Protein AF-A0A2P6TXN6-F1 (afdb_monomer_lite)

Secondary structure (DSSP, 8-state):
-PPPPP----PPTTEEEETTEEEEEEEEE-TTT--EEEEEEEEESSHHHHHHHHHHHHHHHHHHHT---SS-GGG-SS-GGGGGGGHHHHHH-SSHHHHHHHHHHHHHTTHHHHHHHHHHHTT--TTS--S-THHHHHHHHHHHHHHHHHHHHTSSS---------------------

pLDDT: mean 73.09, std 20.15, range [32.44, 95.25]

Foldseek 3Di:
DDDPDDPPLPDQPQWDDDDQKIKGKDWDADPVVRDIDMFMQIRARFQLLSLLLNQLLVVLVCVQVVCPPPPCPVNRLFDPVLCPVVVVVSVPDNDSVSSSVVSNVCRVVCVSVVSSVVCVVVVTNVSRDRDDPVVVVVVVVVVVVVVVVVVVVVVPPPDDDYDDDDDDDDDDDDDDDD

Sequence (178 aa):
MAAPAQPEAQPLQGVSRSGSTWYAHLTITNSLSGSQSKYTVSGLPTRRVAAHARDLLLLAKERLFGLHATKRHDQLHFERSTYEALQPDLRQCSDMQSAASLITRLAERGELSDLARASAAAGLAPQVPSRPPSALLGELEQGQQQQRQLGQRRGLLAATPLCSSQGNSAAGSQLTSG

Organism: Chlorella sorokiniana (NCBI:txid3076)

Structure (mmCIF, N/CA/C/O backbone):
data_AF-A0A2P6TXN6-F1
#
_entry.id   AF-A0A2P6TXN6-F1
#
loop_
_atom_site.group_PDB
_atom_site.id
_atom_site.type_symbol
_atom_site.label_atom_id
_atom_site.label_alt_id
_atom_site.label_comp_id
_atom_site.label_asym_id
_atom_site.label_entity_id
_atom_site.label_seq_id
_atom_site.pdbx_PDB_ins_code
_atom_site.Cartn_x
_atom_site.Cartn_y
_atom_site.Cartn_z
_atom_site.occupancy
_atom_site.B_iso_or_equiv
_atom_site.auth_seq_id
_atom_site.auth_comp_id
_atom_site.auth_asym_id
_atom_site.auth_atom_id
_atom_site.pdbx_PDB_model_num
ATOM 1 N N . MET A 1 1 ? 13.877 9.009 39.648 1.00 41.28 1 MET A N 1
ATOM 2 C CA . MET A 1 1 ? 13.407 7.723 39.087 1.00 41.28 1 MET A CA 1
ATOM 3 C C . MET A 1 1 ? 13.034 7.983 37.638 1.00 41.28 1 MET A C 1
ATOM 5 O O . MET A 1 1 ? 12.077 8.706 37.400 1.00 41.28 1 MET A O 1
ATOM 9 N N . ALA A 1 2 ? 13.866 7.540 36.694 1.00 41.47 2 ALA A N 1
ATOM 10 C CA . ALA A 1 2 ? 13.628 7.738 35.266 1.00 41.47 2 ALA A CA 1
ATOM 11 C C . ALA A 1 2 ? 12.513 6.792 34.800 1.00 41.47 2 ALA A C 1
ATOM 13 O O . ALA A 1 2 ? 12.519 5.616 35.164 1.00 41.47 2 ALA A O 1
ATOM 14 N N . ALA A 1 3 ? 11.543 7.313 34.046 1.00 39.88 3 ALA A N 1
ATOM 15 C CA . ALA A 1 3 ? 10.489 6.506 33.445 1.00 39.88 3 ALA A CA 1
ATOM 16 C C . ALA A 1 3 ? 11.110 5.428 32.534 1.00 39.88 3 ALA A C 1
ATOM 18 O O . ALA A 1 3 ? 12.075 5.733 31.826 1.00 39.88 3 ALA A O 1
ATOM 19 N N . PRO A 1 4 ? 10.593 4.186 32.529 1.00 41.12 4 PRO A N 1
ATOM 20 C CA . PRO A 1 4 ? 11.050 3.181 31.583 1.00 41.12 4 PRO A CA 1
ATOM 21 C C . PRO A 1 4 ? 10.768 3.689 30.167 1.00 41.12 4 PRO A C 1
ATOM 23 O O . PRO A 1 4 ? 9.629 4.028 29.837 1.00 41.12 4 PRO A O 1
ATOM 26 N N . ALA A 1 5 ? 11.821 3.777 29.354 1.00 39.16 5 ALA A N 1
ATOM 27 C CA . ALA A 1 5 ? 11.720 4.080 27.936 1.00 39.16 5 ALA A CA 1
ATOM 28 C C . ALA A 1 5 ? 10.695 3.123 27.316 1.00 39.16 5 ALA A C 1
ATOM 30 O O . ALA A 1 5 ? 10.852 1.902 27.391 1.00 39.16 5 ALA A O 1
ATOM 31 N N . GLN A 1 6 ? 9.609 3.674 26.769 1.00 44.03 6 GLN A N 1
ATOM 32 C CA . GLN A 1 6 ? 8.654 2.876 26.010 1.00 44.03 6 GLN A CA 1
ATOM 33 C C . GLN A 1 6 ? 9.423 2.143 24.904 1.00 44.03 6 GLN A C 1
ATOM 35 O O . GLN A 1 6 ? 10.303 2.758 24.299 1.00 44.03 6 GLN A O 1
ATOM 40 N N . PRO A 1 7 ? 9.133 0.857 24.635 1.00 44.97 7 PRO A N 1
ATOM 41 C CA . PRO A 1 7 ? 9.794 0.144 23.556 1.00 44.97 7 PRO A CA 1
ATOM 42 C C . PRO A 1 7 ? 9.497 0.894 22.260 1.00 44.97 7 PRO A C 1
ATOM 44 O O . PRO A 1 7 ? 8.358 0.902 21.787 1.00 44.97 7 PRO A O 1
ATOM 47 N N . GLU A 1 8 ? 10.505 1.576 21.713 1.00 47.84 8 GLU A N 1
ATOM 48 C CA . GLU A 1 8 ? 10.409 2.174 20.391 1.00 47.84 8 GLU A CA 1
ATOM 49 C C . GLU A 1 8 ? 10.030 1.052 19.433 1.00 47.84 8 GLU A C 1
ATOM 51 O O . GLU A 1 8 ? 10.772 0.089 19.233 1.00 47.84 8 GLU A O 1
ATOM 56 N N . ALA A 1 9 ? 8.806 1.116 18.916 1.00 57.56 9 ALA A N 1
ATOM 57 C CA . ALA A 1 9 ? 8.268 0.067 18.079 1.00 57.56 9 ALA A CA 1
ATOM 58 C C . ALA A 1 9 ? 9.164 -0.052 16.837 1.00 57.56 9 ALA A C 1
ATOM 60 O O . ALA A 1 9 ? 9.136 0.848 15.992 1.00 57.56 9 ALA A O 1
ATOM 61 N N . GLN A 1 10 ? 9.940 -1.143 16.755 1.00 62.78 10 GLN A N 1
ATOM 62 C CA . GLN A 1 10 ? 11.013 -1.364 15.773 1.00 62.78 10 GLN A CA 1
ATOM 63 C C . GLN A 1 10 ? 10.667 -0.802 14.392 1.00 62.78 10 GLN A C 1
ATOM 65 O O . GLN A 1 10 ? 9.547 -1.045 13.927 1.00 62.78 10 GLN A O 1
ATOM 70 N N . PRO A 1 11 ? 11.578 -0.067 13.731 1.00 70.31 11 PRO A N 1
ATOM 71 C CA . PRO A 1 11 ? 11.285 0.602 12.469 1.00 70.31 11 PRO A CA 1
ATOM 72 C C . PRO A 1 11 ? 10.768 -0.404 11.434 1.00 70.31 11 PRO A C 1
ATOM 74 O O . PRO A 1 11 ? 11.449 -1.368 11.092 1.00 70.31 11 PRO A O 1
ATOM 77 N N . LEU A 1 12 ? 9.543 -0.187 10.942 1.00 82.00 12 LEU A N 1
ATOM 78 C CA . LEU A 1 12 ? 8.977 -1.011 9.875 1.00 82.00 12 LEU A CA 1
ATOM 79 C C . LEU A 1 12 ? 9.537 -0.532 8.540 1.00 82.00 12 LEU A C 1
ATOM 81 O O . LEU A 1 12 ? 9.389 0.633 8.168 1.00 82.00 12 LEU A O 1
ATOM 85 N N . GLN A 1 13 ? 10.177 -1.440 7.810 1.00 85.12 13 GLN A N 1
ATOM 86 C CA . GLN A 1 13 ? 10.793 -1.111 6.534 1.00 85.12 13 GLN A CA 1
ATOM 87 C C . GLN A 1 13 ? 9.758 -0.549 5.550 1.00 85.12 13 GLN A C 1
ATOM 89 O O . GLN A 1 13 ? 8.722 -1.161 5.282 1.00 85.12 13 GLN A O 1
ATOM 94 N N . GLY A 1 14 ? 10.059 0.616 4.973 1.00 86.50 14 GLY A N 1
ATOM 95 C CA . GLY A 1 14 ? 9.161 1.268 4.024 1.00 86.50 14 GLY A CA 1
ATOM 96 C C . GLY A 1 14 ? 7.959 1.971 4.656 1.00 86.50 14 GLY A C 1
ATOM 97 O O . GLY A 1 14 ? 7.070 2.391 3.924 1.00 86.50 14 GLY A O 1
ATOM 98 N N . VAL A 1 15 ? 7.909 2.112 5.983 1.00 90.38 15 VAL A N 1
ATOM 99 C CA . VAL A 1 15 ? 6.854 2.843 6.695 1.00 90.38 15 VAL A CA 1
ATOM 100 C C . VAL A 1 15 ? 7.489 3.937 7.548 1.00 90.38 15 VAL A C 1
ATOM 102 O O . VAL A 1 15 ? 8.423 3.687 8.304 1.00 90.38 15 VAL A O 1
ATOM 105 N N . SER A 1 16 ? 6.988 5.163 7.441 1.00 90.75 16 SER A N 1
ATOM 106 C CA . SER A 1 16 ? 7.459 6.301 8.237 1.00 90.75 16 SER A CA 1
ATOM 107 C C . SER A 1 16 ? 6.295 7.125 8.780 1.00 90.75 16 SER A C 1
ATOM 109 O O . SER A 1 16 ? 5.156 6.996 8.328 1.00 90.75 16 SER A O 1
ATOM 111 N N . ARG A 1 17 ? 6.573 7.968 9.779 1.00 89.88 17 ARG A N 1
ATOM 112 C CA . ARG A 1 17 ? 5.604 8.897 10.371 1.00 89.88 17 ARG A CA 1
ATOM 113 C C . ARG A 1 17 ? 6.113 10.325 10.219 1.00 89.88 17 ARG A C 1
ATOM 115 O O . ARG A 1 17 ? 7.280 10.582 10.493 1.00 89.88 17 ARG A O 1
ATOM 122 N N . SER A 1 18 ? 5.231 11.240 9.835 1.00 86.75 18 SER A N 1
ATOM 123 C CA . SER A 1 18 ? 5.467 12.685 9.908 1.00 86.75 18 SER A CA 1
ATOM 124 C C . SER A 1 18 ? 4.264 13.341 10.578 1.00 86.75 18 SER A C 1
ATOM 126 O O . SER A 1 18 ? 3.126 13.190 10.124 1.00 86.75 18 SER A O 1
ATOM 128 N N . GLY A 1 19 ? 4.499 14.003 11.714 1.00 85.75 19 GLY A N 1
ATOM 129 C CA . GLY A 1 19 ? 3.432 14.509 12.576 1.00 85.75 19 GLY A CA 1
ATOM 130 C C . GLY A 1 19 ? 2.481 13.395 13.032 1.00 85.75 19 GLY A C 1
ATOM 131 O O . GLY A 1 19 ? 2.915 12.383 13.590 1.00 85.75 19 GLY A O 1
ATOM 132 N N . SER A 1 20 ? 1.185 13.584 12.773 1.00 83.31 20 SER A N 1
ATOM 133 C CA . SER A 1 20 ? 0.104 12.627 13.054 1.00 83.31 20 SER A CA 1
ATOM 134 C C . SER A 1 20 ? -0.148 11.617 11.928 1.00 83.31 20 SER A C 1
ATOM 136 O O . SER A 1 20 ? -0.963 10.713 12.094 1.00 83.31 20 SER A O 1
ATOM 138 N N . THR A 1 21 ? 0.542 11.749 10.794 1.00 87.50 21 THR A N 1
ATOM 139 C CA . THR A 1 21 ? 0.271 10.968 9.577 1.00 87.50 21 THR A CA 1
ATOM 140 C C . THR A 1 21 ? 1.342 9.919 9.317 1.00 87.50 21 THR A C 1
ATOM 142 O O . THR A 1 21 ? 2.531 10.142 9.570 1.00 87.50 21 THR A O 1
ATOM 145 N N . TRP A 1 22 ? 0.921 8.769 8.795 1.00 91.38 22 TRP A N 1
ATOM 146 C CA . TRP A 1 22 ? 1.808 7.701 8.353 1.00 91.38 22 TRP A CA 1
ATOM 147 C C . TRP A 1 22 ? 1.964 7.700 6.833 1.00 91.38 22 TRP A C 1
ATOM 149 O O . TRP A 1 22 ? 1.084 8.135 6.087 1.00 91.38 22 TRP A O 1
ATOM 159 N N . TYR A 1 23 ? 3.109 7.191 6.390 1.00 91.69 23 TYR A N 1
ATOM 160 C CA . TYR A 1 23 ? 3.521 7.141 4.995 1.00 91.69 23 TYR A CA 1
ATOM 161 C C . TYR A 1 23 ? 4.049 5.749 4.682 1.00 91.69 23 TYR A C 1
ATOM 163 O O . TYR A 1 23 ? 4.827 5.188 5.457 1.00 91.69 23 TYR A O 1
ATOM 171 N N . ALA A 1 24 ? 3.675 5.224 3.522 1.00 92.44 24 ALA A N 1
ATOM 172 C CA . ALA A 1 24 ? 4.292 4.047 2.934 1.00 92.44 24 ALA A CA 1
ATOM 173 C C . ALA A 1 24 ? 5.195 4.489 1.782 1.00 92.44 24 ALA A C 1
ATOM 175 O O . ALA A 1 24 ? 4.768 5.262 0.927 1.00 92.44 24 ALA A O 1
ATOM 176 N N . HIS A 1 25 ? 6.437 4.017 1.750 1.00 92.12 25 HIS A N 1
ATOM 177 C CA . HIS A 1 25 ? 7.392 4.335 0.699 1.00 92.12 25 HIS A CA 1
ATOM 178 C C . HIS A 1 25 ? 8.043 3.077 0.128 1.00 92.12 25 HIS A C 1
ATOM 180 O O . HIS A 1 25 ? 8.445 2.166 0.853 1.00 92.12 25 HIS A O 1
ATOM 186 N N . LEU A 1 26 ? 8.192 3.056 -1.193 1.00 90.00 26 LEU A N 1
ATOM 187 C CA . LEU A 1 26 ? 8.951 2.052 -1.922 1.00 90.00 26 LEU A CA 1
ATOM 188 C C . LEU A 1 26 ? 9.930 2.750 -2.860 1.00 90.00 26 LEU A C 1
ATOM 190 O O . LEU A 1 26 ? 9.520 3.498 -3.744 1.00 90.00 26 LEU A O 1
ATOM 194 N N . THR A 1 27 ? 11.214 2.450 -2.698 1.00 88.38 27 THR A N 1
ATOM 195 C CA . THR A 1 27 ? 12.245 2.840 -3.659 1.00 88.38 27 THR A CA 1
ATOM 196 C C . THR A 1 27 ? 12.569 1.650 -4.552 1.00 88.38 27 THR A C 1
ATOM 198 O O . THR A 1 27 ? 12.832 0.542 -4.075 1.00 88.38 27 THR A O 1
ATOM 201 N N . ILE A 1 28 ? 12.527 1.873 -5.860 1.00 86.06 28 ILE A N 1
ATOM 202 C CA . ILE A 1 28 ? 12.930 0.914 -6.882 1.00 86.06 28 ILE A CA 1
ATOM 203 C C . ILE A 1 28 ? 14.189 1.464 -7.532 1.00 86.06 28 ILE A C 1
ATOM 205 O O . ILE A 1 28 ? 14.167 2.542 -8.118 1.00 86.06 28 ILE A O 1
ATOM 209 N N . THR A 1 29 ? 15.277 0.716 -7.418 1.00 84.38 29 THR A N 1
ATOM 210 C CA . THR A 1 29 ? 16.538 1.035 -8.081 1.00 84.38 29 THR A CA 1
ATOM 211 C C . THR A 1 29 ? 16.654 0.178 -9.329 1.00 84.38 29 THR A C 1
ATOM 213 O O . THR A 1 29 ? 16.579 -1.049 -9.244 1.00 84.38 29 THR A O 1
ATOM 216 N N . ASN A 1 30 ? 16.832 0.816 -10.480 1.00 79.94 30 ASN A N 1
ATOM 217 C CA . ASN A 1 30 ? 17.190 0.142 -11.715 1.00 79.94 30 ASN A CA 1
ATOM 218 C C . ASN A 1 30 ? 18.700 -0.129 -11.690 1.00 79.94 30 ASN A C 1
ATOM 220 O O . ASN A 1 30 ? 19.500 0.803 -11.702 1.00 79.94 30 ASN A O 1
ATOM 224 N N . SER A 1 31 ? 19.092 -1.400 -11.634 1.00 77.44 31 SER A N 1
ATOM 225 C CA . SER A 1 31 ? 20.501 -1.802 -11.561 1.00 77.44 31 SER A CA 1
ATOM 226 C C . SER A 1 31 ? 21.292 -1.493 -12.833 1.00 77.44 31 SER A C 1
ATOM 228 O O . SER A 1 31 ? 22.504 -1.335 -12.753 1.00 77.44 31 SER A O 1
ATOM 230 N N . LEU A 1 32 ? 20.627 -1.391 -13.989 1.00 77.50 32 LEU A N 1
ATOM 231 C CA . LEU A 1 32 ? 21.274 -1.146 -15.280 1.00 77.50 32 LEU A CA 1
ATOM 232 C C . LEU A 1 32 ? 21.593 0.337 -15.489 1.00 77.50 32 LEU A C 1
ATOM 234 O O . LEU A 1 32 ? 22.637 0.666 -16.040 1.00 77.50 32 LEU A O 1
ATOM 238 N N . SER A 1 33 ? 20.706 1.234 -15.049 1.00 83.44 33 SER A N 1
ATOM 239 C CA . SER A 1 33 ? 20.891 2.686 -15.198 1.00 83.44 33 SER A CA 1
ATOM 240 C C . SER A 1 33 ? 21.342 3.393 -13.919 1.00 83.44 33 SER A C 1
ATOM 242 O O . SER A 1 33 ? 21.638 4.583 -13.954 1.00 83.44 33 SER A O 1
ATOM 244 N N . GLY A 1 34 ? 21.327 2.706 -12.772 1.00 79.94 34 GLY A N 1
ATOM 245 C CA . GLY A 1 34 ? 21.527 3.310 -11.450 1.00 79.94 34 GLY A CA 1
ATOM 246 C C . GLY A 1 34 ? 20.389 4.242 -11.009 1.00 79.94 34 GLY A C 1
ATOM 247 O O . GLY A 1 34 ? 20.427 4.777 -9.901 1.00 79.94 34 GLY A O 1
ATOM 248 N N . SER A 1 35 ? 19.368 4.437 -11.850 1.00 85.25 35 SER A N 1
ATOM 249 C CA . SER A 1 35 ? 18.258 5.346 -11.574 1.00 85.25 35 SER A CA 1
ATOM 250 C C . SER A 1 35 ? 17.385 4.818 -10.439 1.00 85.25 35 SER A C 1
ATOM 252 O O . SER A 1 35 ? 17.087 3.622 -10.368 1.00 85.25 35 SER A O 1
ATOM 254 N N . GLN A 1 36 ? 16.963 5.716 -9.551 1.00 86.62 36 GLN A N 1
ATOM 255 C CA . GLN A 1 36 ? 16.068 5.402 -8.444 1.00 86.62 36 GLN A CA 1
ATOM 256 C C . GLN A 1 36 ? 14.724 6.091 -8.646 1.00 86.62 36 GLN A C 1
ATOM 258 O O . GLN A 1 36 ? 14.652 7.301 -8.850 1.00 86.62 36 GLN A O 1
ATOM 263 N N . SER A 1 37 ? 13.649 5.322 -8.527 1.00 88.19 37 SER A N 1
ATOM 264 C CA . SER A 1 37 ? 12.280 5.830 -8.518 1.00 88.19 37 SER A CA 1
ATOM 265 C C . SER A 1 37 ? 11.661 5.576 -7.150 1.00 88.19 37 SER A C 1
ATOM 267 O O . SER A 1 37 ? 11.706 4.456 -6.637 1.00 88.19 37 SER A O 1
ATOM 269 N N . LYS A 1 38 ? 11.093 6.618 -6.541 1.00 89.94 38 LYS A N 1
ATOM 270 C CA . LYS A 1 38 ? 10.456 6.549 -5.224 1.00 89.94 38 LYS A CA 1
ATOM 271 C C . LYS A 1 38 ? 8.948 6.718 -5.365 1.00 89.94 38 LYS A C 1
ATOM 273 O O . LYS A 1 38 ? 8.485 7.734 -5.869 1.00 89.94 38 LYS A O 1
ATOM 278 N N . TYR A 1 39 ? 8.200 5.762 -4.832 1.00 90.88 39 TYR A N 1
ATOM 279 C CA . TYR A 1 39 ? 6.742 5.777 -4.770 1.00 90.88 39 TYR A CA 1
ATOM 280 C C . TYR A 1 39 ? 6.313 5.952 -3.320 1.00 90.88 39 TYR A C 1
ATOM 282 O O . TYR A 1 39 ? 6.811 5.244 -2.444 1.00 90.88 39 TYR A O 1
ATOM 290 N N . THR A 1 40 ? 5.430 6.916 -3.058 1.00 91.81 40 THR A N 1
ATOM 291 C CA . THR A 1 40 ? 4.970 7.245 -1.702 1.00 91.81 40 THR A CA 1
ATOM 292 C C . THR A 1 40 ? 3.449 7.304 -1.664 1.00 91.81 40 THR A C 1
ATOM 294 O O . THR A 1 40 ? 2.846 7.973 -2.497 1.00 91.81 40 THR A O 1
ATOM 297 N N . VAL A 1 41 ? 2.853 6.642 -0.675 1.00 91.25 41 VAL A N 1
ATOM 298 C CA . VAL A 1 41 ? 1.443 6.791 -0.300 1.00 91.25 41 VAL A CA 1
ATOM 299 C C . VAL A 1 41 ? 1.410 7.519 1.042 1.00 91.25 41 VAL A C 1
ATOM 301 O O . VAL A 1 41 ? 2.061 7.091 1.998 1.00 91.25 41 VAL A O 1
ATOM 304 N N . SER A 1 42 ? 0.711 8.647 1.096 1.00 91.44 42 SER A N 1
ATOM 305 C CA . SER A 1 42 ? 0.651 9.558 2.245 1.00 91.44 42 SER A CA 1
ATOM 306 C C . SER A 1 42 ? -0.743 9.588 2.876 1.00 91.44 42 SER A C 1
ATOM 308 O O . SER A 1 42 ? -1.683 8.986 2.365 1.00 91.44 42 SER A O 1
ATOM 310 N N . GLY A 1 43 ? -0.872 10.281 4.013 1.00 87.88 43 GLY A N 1
ATOM 311 C CA . GLY A 1 43 ? -2.167 10.504 4.666 1.00 87.88 43 GLY A CA 1
ATOM 312 C C . GLY A 1 43 ? -2.741 9.270 5.364 1.00 87.88 43 GLY A C 1
ATOM 313 O O . GLY A 1 43 ? -3.938 9.212 5.626 1.00 87.88 43 GLY A O 1
ATOM 314 N N . LEU A 1 44 ? -1.908 8.275 5.678 1.00 90.62 44 LEU A N 1
ATOM 315 C CA . LEU A 1 44 ? -2.380 7.016 6.244 1.00 90.62 44 LEU A CA 1
ATOM 316 C C . LEU A 1 44 ? -2.620 7.182 7.757 1.00 90.62 44 LEU A C 1
ATOM 318 O O . LEU A 1 44 ? -1.740 7.685 8.466 1.00 90.62 44 LEU A O 1
ATOM 322 N N . PRO A 1 45 ? -3.789 6.772 8.282 1.00 88.31 45 PRO A N 1
ATOM 323 C CA . PRO A 1 45 ? -4.202 7.112 9.645 1.00 88.31 45 PRO A CA 1
ATOM 324 C C . PRO A 1 45 ? -3.468 6.303 10.718 1.00 88.31 45 PRO A C 1
ATOM 326 O O . PRO A 1 45 ? -3.305 6.763 11.847 1.00 88.31 45 PRO A O 1
ATOM 329 N N . THR A 1 46 ? -3.004 5.094 10.393 1.00 89.62 46 THR A N 1
ATOM 330 C CA . THR A 1 46 ? -2.299 4.229 11.345 1.00 89.62 46 THR A CA 1
ATOM 331 C C . THR A 1 46 ? -1.094 3.553 10.709 1.00 89.62 46 THR A C 1
ATOM 333 O O . THR A 1 46 ? -1.008 3.377 9.491 1.00 89.62 46 THR A O 1
ATOM 336 N N . ARG A 1 47 ? -0.178 3.101 11.568 1.00 89.75 47 ARG A N 1
ATOM 337 C CA . ARG A 1 47 ? 0.993 2.314 11.177 1.00 89.75 47 ARG A CA 1
ATOM 338 C C . ARG A 1 47 ? 0.610 1.037 10.427 1.00 89.75 47 ARG A C 1
ATOM 340 O O . ARG A 1 47 ? 1.261 0.697 9.446 1.00 89.75 47 ARG A O 1
ATOM 347 N N . ARG A 1 48 ? -0.452 0.355 10.871 1.00 91.12 48 ARG A N 1
ATOM 348 C CA . ARG A 1 48 ? -0.952 -0.878 10.245 1.00 91.12 48 ARG A CA 1
ATOM 349 C C . ARG A 1 48 ? -1.502 -0.626 8.842 1.00 91.12 48 ARG A C 1
ATOM 351 O O . ARG A 1 48 ? -1.186 -1.380 7.930 1.00 91.12 48 ARG A O 1
ATOM 358 N N . VAL A 1 49 ? -2.222 0.478 8.641 1.00 91.75 49 VAL A N 1
ATOM 359 C CA . VAL A 1 49 ? -2.669 0.889 7.299 1.00 91.75 49 VAL A CA 1
ATOM 360 C C . VAL A 1 49 ? -1.473 1.192 6.391 1.00 91.75 49 VAL A C 1
ATOM 362 O O . VAL A 1 49 ? -1.442 0.756 5.243 1.00 91.75 49 VAL A O 1
ATOM 365 N N . ALA A 1 50 ? -0.446 1.869 6.912 1.00 92.56 50 ALA A N 1
ATOM 366 C CA . ALA A 1 50 ? 0.781 2.119 6.159 1.00 92.56 50 ALA A CA 1
ATOM 367 C C . ALA A 1 50 ? 1.556 0.847 5.799 1.00 92.56 50 ALA A C 1
ATOM 369 O O . ALA A 1 50 ? 2.089 0.752 4.696 1.00 92.56 50 ALA A O 1
ATOM 370 N N . ALA A 1 51 ? 1.569 -0.153 6.678 1.00 92.31 51 ALA A N 1
ATOM 371 C CA . ALA A 1 51 ? 2.156 -1.453 6.380 1.00 92.31 51 ALA A CA 1
ATOM 372 C C . ALA A 1 51 ? 1.394 -2.191 5.260 1.00 92.31 51 ALA A C 1
ATOM 374 O O . ALA A 1 51 ? 2.027 -2.672 4.324 1.00 92.31 51 ALA A O 1
ATOM 375 N N . HIS A 1 52 ? 0.054 -2.181 5.264 1.00 94.00 52 HIS A N 1
ATOM 376 C CA . HIS A 1 52 ? -0.730 -2.739 4.152 1.00 94.00 52 HIS A CA 1
ATOM 377 C C . HIS A 1 52 ? -0.484 -2.004 2.824 1.00 94.00 52 HIS A C 1
ATOM 379 O O . HIS A 1 52 ? -0.285 -2.638 1.790 1.00 94.00 52 HIS A O 1
ATOM 385 N N . ALA A 1 53 ? -0.426 -0.668 2.835 1.00 93.69 53 ALA A N 1
ATOM 386 C CA . ALA A 1 53 ? -0.095 0.105 1.635 1.00 93.69 53 ALA A CA 1
ATOM 387 C C . ALA A 1 53 ? 1.316 -0.228 1.107 1.00 93.69 53 ALA A C 1
ATOM 389 O O . ALA A 1 53 ? 1.530 -0.343 -0.102 1.00 93.69 53 ALA A O 1
ATOM 390 N N . ARG A 1 54 ? 2.283 -0.421 2.013 1.00 93.50 54 ARG A N 1
ATOM 391 C CA . ARG A 1 54 ? 3.658 -0.812 1.681 1.00 93.50 54 ARG A CA 1
ATOM 392 C C . ARG A 1 54 ? 3.726 -2.193 1.026 1.00 93.50 54 ARG A C 1
ATOM 394 O O . ARG A 1 54 ? 4.462 -2.346 0.046 1.00 93.50 54 ARG A O 1
ATOM 401 N N . ASP A 1 55 ? 2.972 -3.154 1.544 1.00 92.31 55 ASP A N 1
ATOM 402 C CA . ASP A 1 55 ? 2.880 -4.511 1.004 1.00 92.31 55 ASP A CA 1
ATOM 403 C C . ASP A 1 55 ? 2.246 -4.522 -0.389 1.00 92.31 55 ASP A C 1
ATOM 405 O O . ASP A 1 55 ? 2.770 -5.159 -1.301 1.00 92.31 55 ASP A O 1
ATOM 409 N N . LEU A 1 56 ? 1.177 -3.750 -0.604 1.00 93.06 56 LEU A N 1
ATOM 410 C CA . LEU A 1 56 ? 0.555 -3.623 -1.925 1.00 93.06 56 LEU A 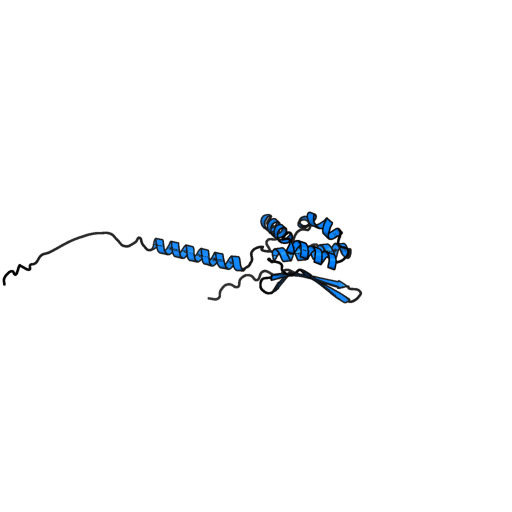CA 1
ATOM 411 C C . LEU A 1 56 ? 1.522 -3.027 -2.963 1.00 93.06 56 LEU A C 1
ATOM 413 O O . LEU A 1 56 ? 1.578 -3.509 -4.095 1.00 93.06 56 LEU A O 1
ATOM 417 N N . LEU A 1 57 ? 2.348 -2.044 -2.579 1.00 92.06 57 LEU A N 1
ATOM 418 C CA . LEU A 1 57 ? 3.414 -1.521 -3.447 1.00 92.06 57 LEU A CA 1
ATOM 419 C C . LEU A 1 57 ? 4.461 -2.594 -3.793 1.00 92.06 57 LEU A C 1
ATOM 421 O O . LEU A 1 57 ? 4.967 -2.613 -4.916 1.00 92.06 57 LEU A O 1
ATOM 425 N N . LEU A 1 58 ? 4.804 -3.482 -2.850 1.00 90.12 58 LEU A N 1
ATOM 426 C CA . LEU A 1 58 ? 5.699 -4.613 -3.125 1.00 90.12 58 LEU A CA 1
ATOM 427 C C . LEU A 1 58 ? 5.070 -5.589 -4.110 1.00 90.12 58 LEU A C 1
ATOM 429 O O . LEU A 1 58 ? 5.715 -5.943 -5.092 1.00 90.12 58 LEU A O 1
ATOM 433 N N . LEU A 1 59 ? 3.813 -5.969 -3.894 1.00 90.31 59 LEU A N 1
ATOM 434 C CA . LEU A 1 59 ? 3.099 -6.888 -4.779 1.00 90.31 59 LEU A CA 1
ATOM 435 C C . LEU A 1 59 ? 2.981 -6.333 -6.204 1.00 90.31 59 LEU A C 1
ATOM 437 O O . LEU A 1 59 ? 3.206 -7.067 -7.167 1.00 90.31 59 LEU A O 1
ATOM 441 N N . ALA A 1 60 ? 2.703 -5.034 -6.344 1.00 90.94 60 ALA A N 1
ATOM 442 C CA . ALA A 1 60 ? 2.705 -4.356 -7.637 1.00 90.94 60 ALA A CA 1
ATOM 443 C C . ALA A 1 60 ? 4.083 -4.421 -8.312 1.00 90.94 60 ALA A C 1
ATOM 445 O O . ALA A 1 60 ? 4.178 -4.780 -9.486 1.00 90.94 60 ALA A O 1
ATOM 446 N N . LYS A 1 61 ? 5.157 -4.140 -7.562 1.00 88.69 61 LYS A N 1
ATOM 447 C CA . LYS A 1 61 ? 6.536 -4.234 -8.060 1.00 88.69 61 LYS A CA 1
ATOM 448 C C . LYS A 1 61 ? 6.871 -5.649 -8.532 1.00 88.69 61 LYS A C 1
ATOM 450 O O . LYS A 1 61 ? 7.409 -5.803 -9.625 1.00 88.69 61 LYS A O 1
ATOM 455 N N . GLU A 1 62 ? 6.577 -6.670 -7.731 1.00 87.50 62 GLU A N 1
ATOM 456 C CA . GLU A 1 62 ? 6.854 -8.065 -8.101 1.00 87.50 62 GLU A CA 1
ATOM 457 C C . GLU A 1 62 ? 6.178 -8.428 -9.423 1.00 87.50 62 GLU A C 1
ATOM 459 O O . GLU A 1 62 ? 6.811 -8.994 -10.314 1.00 87.50 62 GLU A O 1
ATOM 464 N N . ARG A 1 63 ? 4.908 -8.039 -9.572 1.00 87.38 63 ARG A N 1
ATOM 465 C CA . ARG A 1 63 ? 4.111 -8.323 -10.763 1.00 87.38 63 ARG A CA 1
ATOM 466 C C . ARG A 1 63 ? 4.601 -7.568 -11.999 1.00 87.38 63 ARG A C 1
ATOM 468 O O . ARG A 1 63 ? 4.668 -8.157 -13.071 1.00 87.38 63 ARG A O 1
ATOM 475 N N . LEU A 1 64 ? 4.918 -6.281 -11.871 1.00 88.19 64 LEU A N 1
ATOM 476 C CA . LEU A 1 64 ? 5.279 -5.431 -13.012 1.00 88.19 64 LEU A CA 1
ATOM 477 C C . LEU A 1 64 ? 6.688 -5.698 -13.539 1.00 88.19 64 LEU A C 1
ATOM 479 O O . LEU A 1 64 ? 6.917 -5.611 -14.740 1.00 88.19 64 LEU A O 1
ATOM 483 N N . PHE A 1 65 ? 7.627 -6.032 -12.657 1.00 83.44 65 PHE A N 1
ATOM 484 C CA . PHE A 1 65 ? 9.021 -6.254 -13.043 1.00 83.44 65 PHE A CA 1
ATOM 485 C C . PHE A 1 65 ? 9.379 -7.738 -13.177 1.00 83.44 65 PHE A C 1
ATOM 487 O O . PHE A 1 65 ? 10.547 -8.058 -13.384 1.00 83.44 65 PHE A O 1
ATOM 494 N N . GLY A 1 66 ? 8.410 -8.651 -13.015 1.00 74.50 66 GLY A N 1
ATOM 495 C CA . GLY A 1 66 ? 8.657 -10.099 -13.030 1.00 74.50 66 GLY A CA 1
ATOM 496 C C . GLY A 1 66 ? 9.640 -10.549 -11.946 1.00 74.50 66 GLY A C 1
ATOM 497 O O . GLY A 1 66 ? 10.188 -11.649 -12.001 1.00 74.50 66 GLY A O 1
ATOM 498 N N . LEU A 1 67 ? 9.878 -9.689 -10.953 1.00 67.12 67 LEU A N 1
ATOM 499 C CA . LEU A 1 67 ? 10.727 -9.957 -9.810 1.00 67.12 67 LEU A CA 1
ATOM 500 C C . LEU A 1 67 ? 9.886 -10.759 -8.824 1.00 67.12 67 LEU A C 1
ATOM 502 O O . LEU A 1 67 ? 9.492 -10.241 -7.783 1.00 67.12 67 LEU A O 1
ATOM 506 N N . HIS A 1 68 ? 9.587 -12.018 -9.152 1.00 59.94 68 HIS A N 1
ATOM 507 C CA . HIS A 1 68 ? 9.251 -12.985 -8.116 1.00 59.94 68 HIS A CA 1
ATOM 508 C C . HIS A 1 68 ? 10.436 -12.962 -7.169 1.00 59.94 68 HIS A C 1
ATOM 510 O O . HIS A 1 68 ? 11.518 -13.409 -7.551 1.00 59.94 68 HIS A O 1
ATOM 516 N N . ALA A 1 69 ? 10.275 -12.314 -6.013 1.00 51.06 69 ALA A N 1
ATOM 517 C CA . ALA A 1 69 ? 11.345 -12.145 -5.055 1.00 51.06 69 ALA A CA 1
ATOM 518 C C . ALA A 1 69 ? 12.016 -13.506 -4.891 1.00 51.06 69 ALA A C 1
ATOM 520 O O . ALA A 1 69 ? 11.399 -14.463 -4.432 1.00 51.06 69 ALA A O 1
ATOM 521 N N . THR A 1 70 ? 13.254 -13.613 -5.362 1.00 44.47 70 THR A N 1
ATOM 522 C CA . THR A 1 70 ? 14.084 -14.803 -5.239 1.00 44.47 70 THR A CA 1
ATOM 523 C C . THR A 1 70 ? 14.121 -15.165 -3.761 1.00 44.47 70 THR A C 1
ATOM 525 O O . THR A 1 70 ? 14.833 -14.516 -3.001 1.00 44.47 70 THR A O 1
ATOM 528 N N . LYS A 1 71 ? 13.279 -16.112 -3.333 1.00 44.06 71 LYS A N 1
ATOM 529 C CA . LYS A 1 71 ? 13.146 -16.654 -1.969 1.00 44.06 71 LYS A CA 1
ATOM 530 C C . LYS A 1 71 ? 12.940 -15.659 -0.805 1.00 44.06 71 LYS A C 1
ATOM 532 O O . LYS A 1 71 ? 12.684 -16.113 0.299 1.00 44.06 71 LYS A O 1
ATOM 537 N N . ARG A 1 72 ? 12.975 -14.336 -1.011 1.00 48.62 72 ARG A N 1
ATOM 538 C CA . ARG A 1 72 ? 12.731 -13.302 0.014 1.00 48.62 72 ARG A CA 1
ATOM 539 C C . ARG A 1 72 ? 11.246 -12.963 0.126 1.00 48.62 72 ARG A C 1
ATOM 541 O O . ARG A 1 72 ? 10.855 -11.810 -0.047 1.00 48.62 72 ARG A O 1
ATOM 548 N N . HIS A 1 73 ? 10.432 -13.961 0.452 1.00 48.44 73 HIS A N 1
ATOM 549 C CA . HIS A 1 73 ? 9.066 -13.723 0.929 1.00 48.44 73 HIS A CA 1
ATOM 550 C C . HIS A 1 73 ? 9.046 -12.909 2.250 1.00 48.44 73 HIS A C 1
ATOM 552 O O . HIS A 1 73 ? 8.001 -12.406 2.642 1.00 48.44 73 HIS A O 1
ATOM 558 N N . ASP A 1 74 ? 10.214 -12.685 2.867 1.00 53.50 74 ASP A N 1
ATOM 559 C CA . ASP A 1 74 ? 10.447 -11.988 4.142 1.00 53.50 74 ASP A CA 1
ATOM 560 C C . ASP A 1 74 ? 10.303 -10.449 4.132 1.00 53.50 74 ASP A C 1
ATOM 562 O O . ASP A 1 74 ? 10.774 -9.788 5.055 1.00 53.50 74 ASP A O 1
ATOM 566 N N . GLN A 1 75 ? 9.722 -9.832 3.097 1.00 73.94 75 GLN A N 1
ATOM 567 C CA . GLN A 1 75 ? 9.558 -8.364 3.050 1.00 73.94 75 GLN A CA 1
ATOM 568 C C . GLN A 1 75 ? 8.118 -7.872 3.193 1.00 73.94 75 GLN A C 1
ATOM 570 O O . GLN A 1 75 ? 7.924 -6.667 3.366 1.00 73.94 75 GLN A O 1
ATOM 575 N N . LEU A 1 76 ? 7.127 -8.762 3.105 1.00 85.19 76 LEU A N 1
ATOM 576 C CA . LEU A 1 76 ? 5.743 -8.391 3.383 1.00 85.19 76 LEU A CA 1
ATOM 577 C C . LEU A 1 76 ? 5.517 -8.375 4.895 1.00 85.19 76 LEU A C 1
ATOM 579 O O . LEU A 1 76 ? 5.971 -9.266 5.612 1.00 85.19 76 LEU A O 1
ATOM 583 N N . HIS A 1 77 ? 4.792 -7.370 5.373 1.00 86.25 77 HIS A N 1
ATOM 584 C CA . HIS A 1 77 ? 4.374 -7.293 6.771 1.00 86.25 77 HIS A CA 1
ATOM 585 C C . HIS A 1 77 ? 3.236 -8.276 7.077 1.00 86.25 77 HIS A C 1
ATOM 587 O O . HIS A 1 77 ? 3.109 -8.725 8.217 1.00 86.25 77 HIS A O 1
ATOM 593 N N . PHE A 1 78 ? 2.426 -8.613 6.068 1.00 88.00 78 PHE A N 1
ATOM 594 C CA . PHE A 1 78 ? 1.294 -9.538 6.151 1.00 88.00 78 PHE A CA 1
ATOM 595 C C . PHE A 1 78 ? 1.375 -10.639 5.090 1.00 88.00 78 PHE A C 1
ATOM 597 O O . PHE A 1 78 ? 1.997 -10.480 4.039 1.00 88.00 78 PHE A O 1
ATOM 604 N N . GLU A 1 79 ? 0.695 -11.757 5.343 1.00 86.62 79 GLU A N 1
ATOM 605 C CA . GLU A 1 79 ? 0.627 -12.856 4.383 1.00 86.62 79 GLU A CA 1
ATOM 606 C C . GLU A 1 79 ? -0.028 -12.427 3.068 1.00 86.62 79 GLU A C 1
ATOM 608 O O . GLU A 1 79 ? -0.981 -11.645 3.049 1.00 86.62 79 GLU A O 1
ATOM 613 N N . ARG A 1 80 ? 0.450 -12.993 1.955 1.00 86.19 80 ARG A N 1
ATOM 614 C CA . ARG A 1 80 ? -0.036 -12.664 0.608 1.00 86.19 80 ARG A CA 1
ATOM 615 C C . ARG A 1 80 ? -1.527 -12.966 0.416 1.00 86.19 80 ARG A C 1
ATOM 617 O O . ARG A 1 80 ? -2.188 -12.224 -0.310 1.00 86.19 80 ARG A O 1
ATOM 624 N N . SER A 1 81 ? -2.031 -14.010 1.076 1.00 86.56 81 SER A N 1
ATOM 625 C CA . SER A 1 81 ? -3.446 -14.421 1.102 1.00 86.56 81 SER A CA 1
ATOM 626 C C . SER A 1 81 ? -4.373 -13.284 1.549 1.00 86.56 81 SER A C 1
ATOM 628 O O . SER A 1 81 ? -5.461 -13.120 1.006 1.00 86.56 81 SER A O 1
ATOM 630 N N . THR A 1 82 ? -3.896 -12.411 2.444 1.00 89.12 82 THR A N 1
ATOM 631 C CA . THR A 1 82 ? -4.610 -11.206 2.908 1.00 89.12 82 THR A CA 1
ATOM 632 C C . THR A 1 82 ? -5.049 -10.294 1.756 1.00 89.12 82 THR A C 1
ATOM 634 O O . THR A 1 82 ? -6.023 -9.557 1.881 1.00 89.12 82 THR A O 1
ATOM 637 N N . TYR A 1 83 ? -4.333 -10.326 0.629 1.00 90.38 83 TYR A N 1
ATOM 638 C CA . TYR A 1 83 ? -4.532 -9.415 -0.497 1.00 90.38 83 TYR A CA 1
ATOM 639 C C . TYR A 1 83 ? -5.201 -10.070 -1.708 1.00 90.38 83 TYR A C 1
ATOM 641 O O . TYR A 1 83 ? -5.256 -9.441 -2.763 1.00 90.38 83 TYR A O 1
ATOM 649 N N . GLU A 1 84 ? -5.697 -11.307 -1.602 1.00 89.44 84 GLU A N 1
ATOM 650 C CA . GLU A 1 84 ? -6.296 -12.039 -2.731 1.00 89.44 84 GLU A CA 1
ATOM 651 C C . GLU A 1 84 ? -7.412 -11.254 -3.424 1.00 89.44 84 GLU A C 1
ATOM 653 O O . GLU A 1 84 ? -7.420 -11.161 -4.652 1.00 89.44 84 GLU A O 1
ATOM 658 N N . ALA A 1 85 ? -8.280 -10.603 -2.647 1.00 89.06 85 ALA A N 1
ATOM 659 C CA . ALA A 1 85 ? -9.368 -9.782 -3.173 1.00 89.06 85 ALA A CA 1
ATOM 660 C C . ALA A 1 85 ? -8.885 -8.558 -3.979 1.00 89.06 85 ALA A C 1
ATOM 662 O O . ALA A 1 85 ? -9.589 -8.110 -4.875 1.00 89.06 85 ALA A O 1
ATOM 663 N N . LEU A 1 86 ? -7.678 -8.047 -3.702 1.00 90.50 86 LEU A N 1
ATOM 664 C CA . LEU A 1 86 ? -7.094 -6.867 -4.358 1.00 90.50 86 LEU A CA 1
ATOM 665 C C . LEU A 1 86 ? -6.160 -7.230 -5.528 1.00 90.50 86 LEU A C 1
ATOM 667 O O . LEU A 1 86 ? -5.714 -6.355 -6.274 1.00 90.50 86 LEU A O 1
ATOM 671 N N . GLN A 1 87 ? -5.850 -8.519 -5.716 1.00 88.44 87 GLN A N 1
ATOM 672 C CA . GLN A 1 87 ? -5.022 -8.987 -6.832 1.00 88.44 87 GLN A CA 1
ATOM 673 C C . GLN A 1 87 ? -5.595 -8.623 -8.215 1.00 88.44 87 GLN A C 1
ATOM 675 O O . GLN A 1 87 ? -4.798 -8.237 -9.073 1.00 88.44 87 GLN A O 1
ATOM 680 N N . PRO A 1 88 ? -6.915 -8.724 -8.485 1.00 91.31 88 PRO A N 1
ATOM 681 C CA . PRO A 1 88 ? -7.473 -8.361 -9.787 1.00 91.31 88 PRO A CA 1
ATOM 682 C C . PRO A 1 88 ? -7.210 -6.900 -10.159 1.00 91.31 88 PRO A C 1
ATOM 684 O O . PRO A 1 88 ? -6.787 -6.630 -11.282 1.00 91.31 88 PRO A O 1
ATOM 687 N N . ASP A 1 89 ? -7.369 -5.972 -9.216 1.00 91.69 89 ASP A N 1
ATOM 688 C CA . ASP A 1 89 ? -7.147 -4.545 -9.465 1.00 91.69 89 ASP A CA 1
ATOM 689 C C . ASP A 1 89 ? -5.660 -4.240 -9.673 1.00 91.69 89 ASP A C 1
ATOM 691 O O . ASP A 1 89 ? -5.283 -3.539 -10.614 1.00 91.69 89 ASP A O 1
ATOM 695 N N . LEU A 1 90 ? -4.783 -4.854 -8.869 1.00 88.75 90 LEU A N 1
ATOM 696 C CA . LEU A 1 90 ? -3.333 -4.753 -9.062 1.00 88.75 90 LEU A CA 1
ATOM 697 C C . LEU A 1 90 ? -2.874 -5.324 -10.411 1.00 88.75 90 LEU A C 1
ATOM 699 O O . LEU A 1 90 ? -1.873 -4.856 -10.962 1.00 88.75 90 LEU A O 1
ATOM 703 N N . ARG A 1 91 ? -3.585 -6.320 -10.960 1.00 89.38 91 ARG A N 1
ATOM 704 C CA . ARG A 1 91 ? -3.334 -6.881 -12.300 1.00 89.38 91 ARG A CA 1
ATOM 705 C C . ARG A 1 91 ? -3.765 -5.947 -13.434 1.00 89.38 91 ARG A C 1
ATOM 707 O O . ARG A 1 91 ? -3.279 -6.106 -14.552 1.00 89.38 91 ARG A O 1
ATOM 714 N N . GLN A 1 92 ? -4.620 -4.965 -13.177 1.00 92.69 92 GLN A N 1
ATOM 715 C CA . GLN A 1 92 ? -5.010 -3.984 -14.192 1.00 92.69 92 GLN A CA 1
ATOM 716 C C . GLN A 1 92 ? -4.009 -2.828 -14.315 1.00 92.69 92 GLN A C 1
ATOM 718 O O . GLN A 1 92 ? -3.963 -2.167 -15.346 1.00 92.69 92 GLN A O 1
ATOM 723 N N . CYS A 1 93 ? -3.162 -2.591 -13.309 1.00 92.69 93 CYS A N 1
ATOM 724 C CA . CYS A 1 93 ? -2.156 -1.529 -13.373 1.00 92.69 93 CYS A CA 1
ATOM 725 C C . CYS A 1 93 ? -1.080 -1.833 -14.431 1.00 92.69 93 CYS A C 1
ATOM 727 O O . CYS A 1 93 ? -0.479 -2.900 -14.403 1.00 92.69 93 CYS A O 1
ATOM 729 N N . SER A 1 94 ? -0.784 -0.911 -15.342 1.00 92.75 94 SER A N 1
ATOM 730 C CA . SER A 1 94 ? 0.279 -1.078 -16.353 1.00 92.75 94 SER A CA 1
ATOM 731 C C . SER A 1 94 ? 1.680 -0.748 -15.838 1.00 92.75 94 SER A C 1
ATOM 733 O O . SER A 1 94 ? 2.677 -1.146 -16.433 1.00 92.75 94 SER A O 1
ATOM 735 N N . ASP A 1 95 ? 1.760 0.002 -14.743 1.00 92.38 95 ASP A N 1
ATOM 736 C CA . ASP A 1 95 ? 2.988 0.593 -14.227 1.00 92.38 95 ASP A CA 1
ATOM 737 C C . ASP A 1 95 ? 2.856 0.909 -12.725 1.00 92.38 95 ASP A C 1
ATOM 739 O O . ASP A 1 95 ? 1.775 0.824 -12.128 1.00 92.38 95 ASP A O 1
ATOM 743 N N . MET A 1 96 ? 3.980 1.266 -12.098 1.00 92.19 96 MET A N 1
ATOM 744 C CA . MET A 1 96 ? 4.038 1.527 -10.658 1.00 92.19 96 MET A CA 1
ATOM 745 C C . MET A 1 96 ? 3.299 2.795 -10.235 1.00 92.19 96 MET A C 1
ATOM 747 O O . MET A 1 96 ? 2.826 2.856 -9.100 1.00 92.19 96 MET A O 1
ATOM 751 N N . GLN A 1 97 ? 3.191 3.797 -11.111 1.00 93.38 97 GLN A N 1
ATOM 752 C CA . GLN A 1 97 ? 2.462 5.023 -10.800 1.00 93.38 97 GLN A CA 1
ATOM 753 C C . GLN A 1 97 ? 0.962 4.728 -10.731 1.00 93.38 97 GLN A C 1
ATOM 755 O O . GLN A 1 97 ? 0.309 5.098 -9.759 1.00 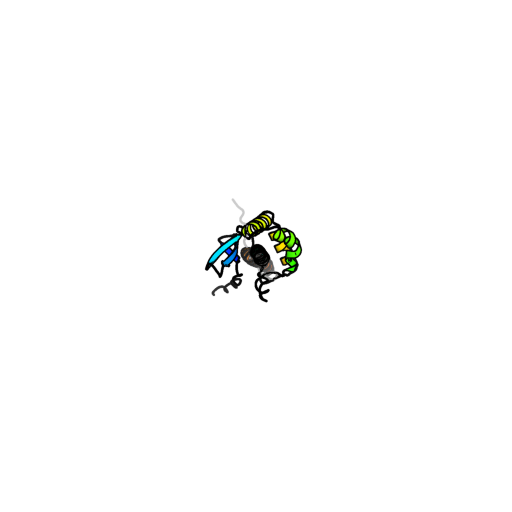93.38 97 GLN A O 1
ATOM 760 N N . SER A 1 98 ? 0.445 3.968 -11.697 1.00 94.50 98 SER A N 1
ATOM 761 C CA . SER A 1 98 ? -0.932 3.470 -11.718 1.00 94.50 98 SER A CA 1
ATOM 762 C C . SER A 1 98 ? -1.262 2.639 -10.473 1.00 94.50 98 SER A C 1
ATOM 764 O O . SER A 1 98 ? -2.323 2.823 -9.872 1.00 94.50 98 SER A O 1
ATOM 766 N N . ALA A 1 99 ? -0.337 1.776 -10.037 1.00 94.44 99 ALA A N 1
ATOM 767 C CA . ALA A 1 99 ? -0.491 0.997 -8.807 1.00 94.44 99 ALA A CA 1
ATOM 768 C C . ALA A 1 99 ? -0.485 1.876 -7.547 1.00 94.44 99 ALA A C 1
ATOM 770 O O . ALA A 1 99 ? -1.349 1.720 -6.686 1.00 94.44 99 ALA A O 1
ATOM 771 N N . ALA A 1 100 ? 0.438 2.837 -7.444 1.00 93.50 100 ALA A N 1
ATOM 772 C CA . ALA A 1 100 ? 0.465 3.781 -6.329 1.00 93.50 100 ALA A CA 1
ATOM 773 C C . ALA A 1 100 ? -0.831 4.604 -6.262 1.00 93.50 100 ALA A C 1
ATOM 775 O O . ALA A 1 100 ? -1.416 4.733 -5.191 1.00 93.50 100 ALA A O 1
ATOM 776 N N . SER A 1 101 ? -1.334 5.085 -7.403 1.00 94.56 101 SER A N 1
ATOM 777 C CA . SER A 1 101 ? -2.609 5.802 -7.481 1.00 94.56 101 SER A CA 1
ATOM 778 C C . SER A 1 101 ? -3.807 4.939 -7.083 1.00 94.56 101 SER A C 1
ATOM 780 O O . SER A 1 101 ? -4.706 5.435 -6.410 1.00 94.56 101 SER A O 1
ATOM 782 N N . LEU A 1 102 ? -3.835 3.656 -7.461 1.00 95.25 102 LEU A N 1
ATOM 783 C CA . LEU A 1 102 ? -4.856 2.718 -6.988 1.00 95.25 102 LEU A CA 1
ATOM 784 C C . LEU A 1 102 ? -4.822 2.594 -5.461 1.00 95.25 102 LEU A C 1
ATOM 786 O O . LEU A 1 102 ? -5.856 2.748 -4.818 1.00 95.25 102 LEU A O 1
ATOM 790 N N . ILE A 1 103 ? -3.642 2.375 -4.880 1.00 94.94 103 ILE A N 1
ATOM 791 C CA . ILE A 1 103 ? -3.472 2.204 -3.431 1.00 94.94 103 ILE A CA 1
ATOM 792 C C . ILE A 1 103 ? -3.864 3.481 -2.676 1.00 94.94 103 ILE A C 1
ATOM 794 O O . ILE A 1 103 ? -4.530 3.394 -1.647 1.00 94.94 103 ILE A O 1
ATOM 798 N N . THR A 1 104 ? -3.525 4.663 -3.200 1.00 94.00 104 THR A N 1
ATOM 799 C CA . THR A 1 104 ? -3.986 5.941 -2.640 1.00 94.00 104 THR A CA 1
ATOM 800 C C . THR A 1 104 ? -5.513 6.027 -2.635 1.00 94.00 104 THR A C 1
ATOM 802 O O . THR A 1 104 ? -6.089 6.343 -1.600 1.00 94.00 104 THR A O 1
ATOM 805 N N . ARG A 1 105 ? -6.191 5.650 -3.730 1.00 94.94 105 ARG A N 1
ATOM 806 C CA . ARG A 1 105 ? -7.665 5.632 -3.770 1.00 94.94 105 ARG A CA 1
ATOM 807 C C . ARG A 1 105 ? -8.271 4.648 -2.767 1.00 94.94 105 ARG A C 1
ATOM 809 O O . ARG A 1 105 ? -9.262 4.980 -2.126 1.00 94.94 105 ARG A O 1
ATOM 816 N N . LEU A 1 106 ? -7.682 3.461 -2.603 1.00 94.25 106 LEU A N 1
ATOM 817 C CA . LEU A 1 106 ? -8.114 2.491 -1.585 1.00 94.25 106 LEU A CA 1
ATOM 818 C C . LEU A 1 106 ? -7.944 3.053 -0.163 1.00 94.25 106 LEU A C 1
ATOM 820 O O . LEU A 1 106 ? -8.760 2.782 0.718 1.00 94.25 106 LEU A O 1
ATOM 824 N N . ALA A 1 107 ? -6.894 3.846 0.073 1.00 92.69 107 ALA A N 1
ATOM 825 C CA . ALA A 1 107 ? -6.684 4.525 1.346 1.00 92.69 107 ALA A CA 1
ATOM 826 C C . ALA A 1 107 ? -7.750 5.603 1.596 1.00 92.69 107 ALA A C 1
ATOM 828 O O . ALA A 1 107 ? -8.341 5.636 2.673 1.00 92.69 107 ALA A O 1
ATOM 829 N N . GLU A 1 108 ? -8.022 6.441 0.593 1.00 92.81 108 GLU A N 1
ATOM 830 C CA . GLU A 1 108 ? -9.018 7.520 0.649 1.00 92.81 108 GLU A CA 1
ATOM 831 C C . GLU A 1 108 ? -10.441 6.990 0.862 1.00 92.81 108 GLU A C 1
ATOM 833 O O . GLU A 1 108 ? -11.217 7.584 1.607 1.00 92.81 108 GLU A O 1
ATOM 838 N N . ARG A 1 109 ? -10.775 5.843 0.257 1.00 94.00 109 ARG A N 1
ATOM 839 C CA . ARG A 1 109 ? -12.069 5.163 0.436 1.00 94.00 109 ARG A CA 1
ATOM 840 C C . ARG A 1 109 ? -1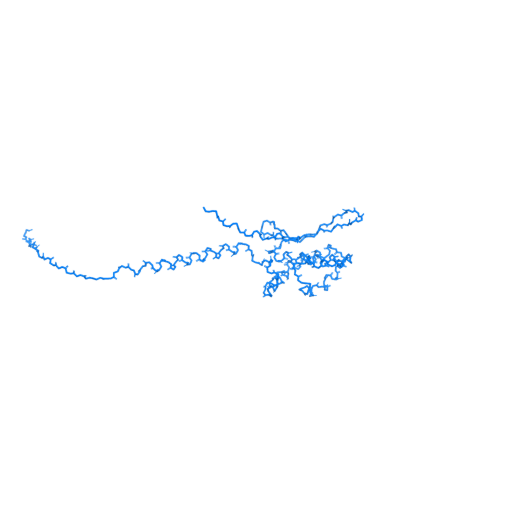2.206 4.431 1.770 1.00 94.00 109 ARG A C 1
ATOM 842 O O . ARG A 1 109 ? -13.292 3.967 2.092 1.00 94.00 109 ARG A O 1
ATOM 849 N N . GLY A 1 110 ? -11.124 4.307 2.538 1.00 91.88 110 GLY A N 1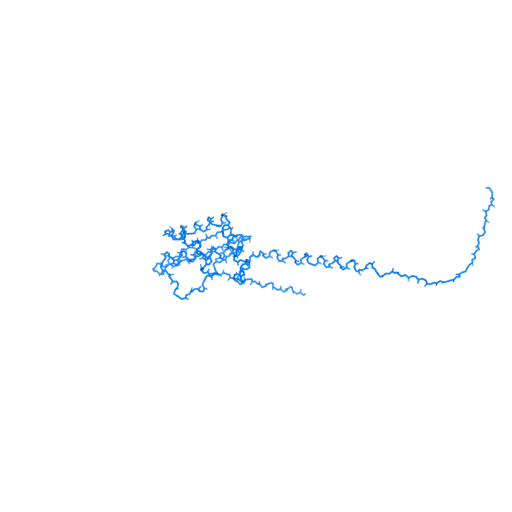
ATOM 850 C CA . GLY A 1 110 ? -11.117 3.589 3.811 1.00 91.88 110 GLY A CA 1
ATOM 851 C C . GLY A 1 110 ? -10.962 2.070 3.692 1.00 91.88 110 GLY A C 1
ATOM 852 O O . GLY A 1 110 ? -10.793 1.413 4.716 1.00 91.88 110 GLY A O 1
ATOM 853 N N . GLU A 1 111 ? -10.891 1.510 2.483 1.00 93.69 111 GLU A N 1
ATOM 854 C CA . GLU A 1 111 ? -10.772 0.063 2.250 1.00 93.69 111 GLU A CA 1
ATOM 855 C C . GLU A 1 111 ? -9.495 -0.518 2.886 1.00 93.69 111 GLU A C 1
ATOM 857 O O . GLU A 1 111 ? -9.519 -1.588 3.496 1.00 93.69 111 GLU A O 1
ATOM 862 N N . LEU A 1 112 ? -8.378 0.225 2.853 1.00 92.00 112 LEU A N 1
ATOM 863 C CA . LEU A 1 112 ? -7.154 -0.183 3.563 1.00 92.00 112 LEU A CA 1
ATOM 864 C C . LEU A 1 112 ? -7.305 -0.141 5.090 1.00 92.00 112 LEU A C 1
ATOM 866 O O . LEU A 1 112 ? -6.626 -0.886 5.799 1.00 92.00 112 LEU A O 1
ATOM 870 N N . SER A 1 113 ? -8.171 0.731 5.608 1.00 91.81 113 SER A N 1
ATOM 871 C CA . SER A 1 113 ? -8.473 0.801 7.042 1.00 91.81 113 SER A CA 1
ATOM 872 C C . SER A 1 113 ? -9.360 -0.358 7.481 1.00 91.81 113 SER A C 1
ATOM 874 O O . SER A 1 113 ? -9.149 -0.903 8.565 1.00 91.81 113 SER A O 1
ATOM 876 N N . ASP A 1 114 ? -10.297 -0.779 6.637 1.00 91.44 114 ASP A N 1
ATOM 877 C CA . ASP A 1 114 ? -11.119 -1.961 6.885 1.00 91.44 114 ASP A CA 1
ATOM 878 C C . ASP A 1 114 ? -10.284 -3.242 6.819 1.00 91.44 114 ASP A C 1
ATOM 880 O O . ASP A 1 114 ? -10.373 -4.071 7.727 1.00 91.44 114 ASP A O 1
ATOM 884 N N . LEU A 1 115 ? -9.371 -3.349 5.846 1.00 90.56 115 LEU A N 1
ATOM 885 C CA . LEU A 1 115 ? -8.397 -4.440 5.781 1.00 90.56 115 LEU A CA 1
ATOM 886 C C . LEU A 1 115 ? -7.512 -4.485 7.036 1.00 90.56 115 LEU A C 1
ATOM 888 O O . LEU A 1 115 ? -7.331 -5.545 7.633 1.00 90.56 115 LEU A O 1
ATOM 892 N N . ALA A 1 116 ? -7.020 -3.325 7.487 1.00 90.12 116 ALA A N 1
ATOM 893 C CA . ALA A 1 116 ? -6.238 -3.207 8.717 1.00 90.12 116 ALA A CA 1
ATOM 894 C C . ALA A 1 116 ? -7.030 -3.601 9.974 1.00 90.12 116 ALA A C 1
ATOM 896 O O . ALA A 1 116 ? -6.454 -4.109 10.939 1.00 90.12 116 ALA A O 1
ATOM 897 N N . ARG A 1 117 ? -8.343 -3.348 10.000 1.00 87.56 117 ARG A N 1
ATOM 898 C CA . ARG A 1 117 ? -9.219 -3.745 11.109 1.00 87.56 117 ARG A CA 1
ATOM 899 C C . ARG A 1 117 ? -9.463 -5.252 11.098 1.00 87.56 117 ARG A C 1
ATOM 901 O O . ARG A 1 117 ? -9.373 -5.877 12.152 1.00 87.56 117 ARG A O 1
ATOM 908 N N . ALA A 1 118 ? -9.721 -5.828 9.927 1.00 87.44 118 ALA A N 1
ATOM 909 C CA . ALA A 1 118 ? -9.910 -7.264 9.758 1.00 87.44 118 ALA A CA 1
ATOM 910 C C . ALA A 1 118 ? -8.637 -8.048 10.118 1.00 87.44 118 ALA A C 1
ATOM 912 O O . ALA A 1 118 ? -8.706 -9.001 10.892 1.00 87.44 118 ALA A O 1
ATOM 913 N N . SER A 1 119 ? -7.465 -7.599 9.654 1.00 86.31 119 SER A N 1
ATOM 914 C CA . SER A 1 119 ? -6.181 -8.227 9.992 1.00 86.31 119 SER A CA 1
ATOM 915 C C . SER A 1 119 ? -5.873 -8.136 11.489 1.00 86.31 119 SER A C 1
ATOM 917 O O . SER A 1 119 ? -5.397 -9.102 12.085 1.00 86.31 119 SER A O 1
ATOM 919 N N . ALA A 1 120 ? -6.225 -7.015 12.129 1.00 84.75 120 ALA A N 1
ATOM 920 C CA . ALA A 1 120 ? -6.126 -6.861 13.576 1.00 84.75 120 ALA A CA 1
ATOM 921 C C . ALA A 1 120 ? -7.032 -7.834 14.342 1.00 84.75 120 ALA A C 1
ATOM 923 O O . ALA A 1 120 ? -6.577 -8.446 15.306 1.00 84.75 120 ALA A O 1
ATOM 924 N N . ALA A 1 121 ? -8.293 -7.974 13.922 1.00 84.06 121 ALA A N 1
ATOM 925 C CA . ALA A 1 121 ? -9.261 -8.873 14.547 1.00 84.06 121 ALA A CA 1
ATOM 926 C C . ALA A 1 121 ? -8.870 -10.350 14.385 1.00 84.06 121 ALA A C 1
ATOM 928 O O . ALA A 1 121 ? -9.076 -11.144 15.297 1.00 84.06 121 ALA A O 1
ATOM 929 N N . ALA A 1 122 ? -8.242 -10.697 13.259 1.00 81.69 122 ALA A N 1
ATOM 930 C CA . ALA A 1 122 ? -7.690 -12.022 12.997 1.00 81.69 122 ALA A CA 1
ATOM 931 C C . ALA A 1 122 ? -6.353 -12.296 13.720 1.00 81.69 122 ALA A C 1
ATOM 933 O O . ALA A 1 122 ? -5.790 -13.377 13.576 1.00 81.69 122 ALA A O 1
ATOM 934 N N . GLY A 1 123 ? -5.815 -11.331 14.479 1.00 77.69 123 GLY A N 1
ATOM 935 C CA . GLY A 1 123 ? -4.544 -11.487 15.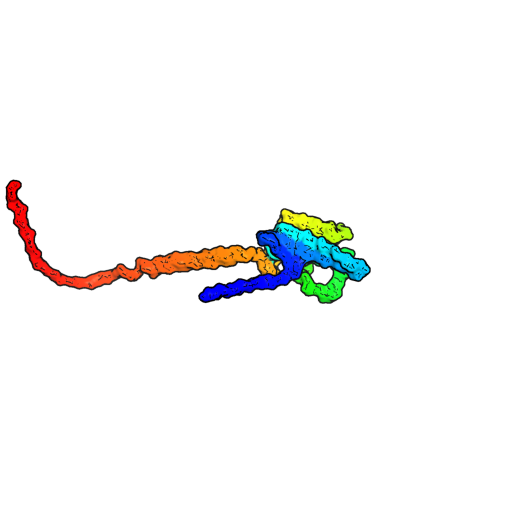194 1.00 77.69 123 GLY A CA 1
ATOM 936 C C . GLY A 1 123 ? -3.309 -11.539 14.285 1.00 77.69 123 GLY A C 1
ATOM 937 O O . GLY A 1 123 ? -2.246 -11.972 14.726 1.00 77.69 123 GLY A O 1
ATOM 938 N N . LEU A 1 124 ? -3.419 -11.092 13.030 1.00 76.06 124 LEU A N 1
ATOM 939 C CA . LEU A 1 124 ? -2.329 -11.152 12.057 1.00 76.06 124 LEU A CA 1
ATOM 940 C C . LEU A 1 124 ? -1.276 -10.070 12.329 1.00 76.06 124 LEU A C 1
ATOM 942 O O . LEU A 1 124 ? -1.600 -8.903 12.563 1.00 76.06 124 LEU A O 1
ATOM 946 N N . ALA A 1 125 ? -0.001 -10.461 12.257 1.00 69.06 125 ALA A N 1
ATOM 947 C CA . ALA A 1 125 ? 1.169 -9.604 12.464 1.00 69.06 125 ALA A CA 1
ATOM 948 C C . ALA A 1 125 ? 1.082 -8.729 13.744 1.00 69.06 125 ALA A C 1
ATOM 950 O O . ALA A 1 125 ? 0.939 -7.500 13.650 1.00 69.06 125 ALA A O 1
ATOM 951 N N . PRO A 1 126 ? 1.158 -9.325 14.955 1.00 60.84 126 PRO A N 1
ATOM 952 C CA . PRO A 1 126 ? 1.074 -8.603 16.234 1.00 60.84 126 PRO A CA 1
ATOM 953 C C . PRO A 1 126 ? 2.156 -7.522 16.412 1.00 60.84 126 PRO A C 1
ATOM 955 O O . PRO A 1 126 ? 1.964 -6.569 17.166 1.00 60.84 126 PRO A O 1
ATOM 958 N N . GLN A 1 127 ? 3.264 -7.617 15.674 1.00 70.81 127 GLN A N 1
ATOM 959 C CA . GLN A 1 127 ? 4.347 -6.631 15.631 1.00 70.81 127 GLN A CA 1
ATOM 960 C C . GLN A 1 127 ? 3.965 -5.298 14.956 1.00 70.81 127 GLN A C 1
ATOM 962 O O . GLN A 1 127 ? 4.694 -4.310 15.081 1.00 70.81 127 GLN A O 1
ATOM 967 N N . VAL A 1 128 ? 2.820 -5.236 14.264 1.00 74.44 128 VAL A N 1
ATOM 968 C CA . VAL A 1 128 ? 2.290 -4.019 13.632 1.00 74.44 128 VAL A CA 1
ATOM 969 C C . VAL A 1 128 ? 1.018 -3.574 14.366 1.00 74.44 128 VAL A C 1
ATOM 971 O O . VAL A 1 128 ? -0.084 -3.816 13.884 1.00 74.44 128 VAL A O 1
ATOM 974 N N . PRO A 1 129 ? 1.114 -2.930 15.541 1.00 65.81 129 PRO A N 1
ATOM 975 C CA . PRO A 1 129 ? -0.069 -2.573 16.316 1.00 65.81 129 PRO A CA 1
ATOM 976 C C . PRO A 1 129 ? -0.975 -1.591 15.556 1.00 65.81 129 PRO A C 1
ATOM 978 O O . PRO A 1 129 ? -0.513 -0.617 14.959 1.00 65.81 129 PRO A O 1
ATOM 981 N N . SER A 1 130 ? -2.289 -1.835 15.606 1.00 60.41 130 SER A N 1
ATOM 982 C CA . SER A 1 130 ? -3.320 -0.953 15.036 1.00 60.41 130 SER A CA 1
ATOM 983 C C . SER A 1 130 ? -3.601 0.282 15.897 1.00 60.41 130 SER A C 1
ATOM 985 O O . SER A 1 130 ? -4.117 1.271 15.379 1.00 60.41 130 SER A O 1
ATOM 987 N N . ARG A 1 131 ? -3.286 0.246 17.201 1.00 57.78 131 ARG A N 1
ATOM 988 C CA . ARG A 1 131 ? -3.583 1.348 18.129 1.00 57.78 131 ARG A CA 1
ATOM 989 C C . ARG A 1 131 ? -2.574 2.495 17.948 1.00 57.78 131 ARG A C 1
ATOM 991 O O . ARG A 1 131 ? -1.368 2.237 17.954 1.00 57.78 131 ARG A O 1
ATOM 998 N N . PRO A 1 132 ? -3.018 3.760 17.822 1.00 52.44 132 PRO A N 1
ATOM 999 C CA . PRO A 1 132 ? -2.111 4.897 17.909 1.00 52.44 132 PRO A CA 1
ATOM 1000 C C . PRO A 1 132 ? -1.475 4.941 19.312 1.00 52.44 132 PRO A C 1
ATOM 1002 O O . PRO A 1 132 ? -2.164 4.649 20.292 1.00 52.44 132 PRO A O 1
ATOM 1005 N N . PRO A 1 133 ? -0.193 5.331 19.449 1.00 50.19 133 PRO A N 1
ATOM 1006 C CA . PRO A 1 133 ? 0.489 5.379 20.748 1.00 50.19 133 PRO A CA 1
ATOM 1007 C C . PRO A 1 133 ? -0.233 6.270 21.775 1.00 50.19 133 PRO A C 1
ATOM 1009 O O . PRO A 1 133 ? -0.197 5.985 22.968 1.00 50.19 133 PRO A O 1
ATOM 1012 N N . SER A 1 134 ? -0.978 7.284 21.325 1.00 49.88 134 SER A N 1
ATOM 1013 C CA . SER A 1 134 ? -1.786 8.160 22.185 1.00 49.88 134 SER A CA 1
ATOM 1014 C C . SER A 1 134 ? -2.914 7.433 22.932 1.00 49.88 134 SER A C 1
ATOM 1016 O O . SER A 1 134 ? -3.308 7.868 24.009 1.00 49.88 134 SER A O 1
ATOM 1018 N N . ALA A 1 135 ? -3.414 6.309 22.407 1.00 49.84 135 ALA A N 1
ATOM 1019 C CA . ALA A 1 135 ? -4.461 5.522 23.061 1.00 49.84 135 ALA A CA 1
ATOM 1020 C C . ALA A 1 135 ? -3.940 4.693 24.250 1.00 49.84 135 ALA A C 1
ATOM 1022 O O . ALA A 1 135 ? -4.731 4.272 25.084 1.00 49.84 135 ALA A O 1
ATOM 1023 N N . LEU A 1 136 ? -2.624 4.469 24.353 1.00 51.44 136 LEU A N 1
ATOM 1024 C CA . LEU A 1 136 ? -2.021 3.812 25.519 1.00 51.44 136 LEU A CA 1
ATOM 1025 C C . LEU A 1 136 ? -1.824 4.782 26.692 1.00 51.44 136 LEU A C 1
ATOM 1027 O O . LEU A 1 136 ? -1.863 4.354 27.842 1.00 51.44 136 LEU A O 1
ATOM 1031 N N . LEU A 1 137 ? -1.645 6.079 26.418 1.00 51.19 137 LEU A N 1
ATOM 1032 C CA . LEU A 1 137 ? -1.459 7.089 27.464 1.00 51.19 137 LEU A CA 1
ATOM 1033 C C . LEU A 1 137 ? -2.775 7.397 28.202 1.00 51.19 137 LEU A C 1
ATOM 1035 O O . LEU A 1 137 ? -2.784 7.496 29.425 1.00 51.19 137 LEU A O 1
ATOM 1039 N N . GLY A 1 138 ? -3.894 7.474 27.470 1.00 51.75 138 GLY A N 1
ATOM 1040 C CA . GLY A 1 138 ? -5.208 7.780 28.051 1.00 51.75 138 GLY A CA 1
ATOM 1041 C C . GLY A 1 138 ? -5.752 6.698 28.993 1.00 51.75 138 GLY A C 1
ATOM 1042 O O . GLY A 1 138 ? -6.398 7.021 29.987 1.00 51.75 138 GLY A O 1
ATOM 1043 N N . GLU A 1 139 ? -5.456 5.419 28.737 1.00 53.00 139 GLU A N 1
ATOM 1044 C CA . GLU A 1 139 ? -5.961 4.319 29.579 1.00 53.00 139 GLU A CA 1
ATOM 1045 C C . GLU A 1 139 ? -5.140 4.104 30.855 1.00 53.00 139 GLU A C 1
ATOM 1047 O O . GLU A 1 139 ? -5.685 3.671 31.871 1.00 53.00 139 GLU A O 1
ATOM 1052 N N . LEU A 1 140 ? -3.857 4.486 30.852 1.00 53.94 140 LEU A N 1
ATOM 1053 C CA . LEU A 1 140 ? -3.046 4.529 32.072 1.00 53.94 140 LEU A CA 1
ATOM 1054 C C . LEU A 1 140 ? -3.522 5.637 33.026 1.00 53.94 140 LEU A C 1
ATOM 1056 O O . LEU A 1 140 ? -3.611 5.396 34.230 1.00 53.94 140 LEU A O 1
ATOM 1060 N N . GLU A 1 141 ? -3.902 6.814 32.514 1.00 53.72 141 GLU A N 1
ATOM 1061 C CA . GLU A 1 141 ? -4.496 7.870 33.349 1.00 53.72 141 GLU A CA 1
ATOM 1062 C C . GLU A 1 141 ? -5.898 7.504 33.857 1.00 53.72 141 GLU A C 1
ATOM 1064 O O . GLU A 1 141 ? -6.186 7.703 35.041 1.00 53.72 141 GLU A O 1
ATOM 1069 N N . GLN A 1 142 ? -6.755 6.910 33.016 1.00 54.97 142 GLN A N 1
ATOM 1070 C CA . GLN A 1 142 ? -8.096 6.487 33.441 1.00 54.97 142 GLN A CA 1
ATOM 1071 C C . GLN A 1 142 ? -8.056 5.376 34.500 1.00 54.97 142 GLN A C 1
ATOM 1073 O O . GLN A 1 142 ? -8.795 5.451 35.486 1.00 54.97 142 GLN A O 1
ATOM 1078 N N . GLY A 1 143 ? -7.154 4.397 34.373 1.00 54.88 143 GLY A N 1
ATOM 1079 C CA . GLY A 1 143 ? -6.961 3.364 35.396 1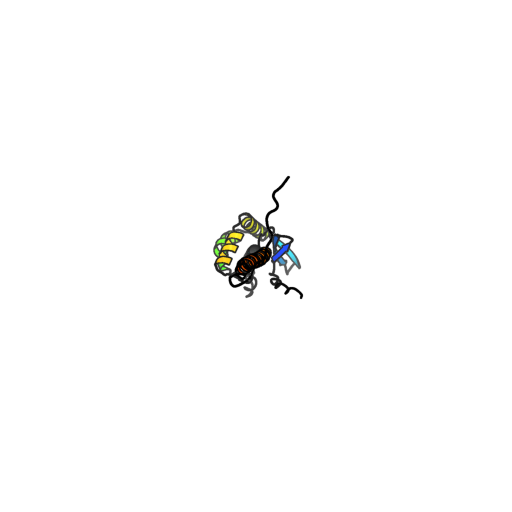.00 54.88 143 GLY A CA 1
ATOM 1080 C C . GLY A 1 143 ? -6.467 3.933 36.732 1.00 54.88 143 GLY A C 1
ATOM 1081 O O . GLY A 1 143 ? -6.959 3.553 37.797 1.00 54.88 143 GLY A O 1
ATOM 1082 N N . GLN A 1 144 ? -5.549 4.906 36.698 1.00 56.34 144 GLN A N 1
ATOM 1083 C CA . GLN A 1 144 ? -4.974 5.503 37.908 1.00 56.34 144 GLN A CA 1
ATOM 1084 C C . GLN A 1 144 ? -5.937 6.484 38.609 1.00 56.34 144 GLN A C 1
ATOM 1086 O O . GLN A 1 144 ? -5.966 6.553 39.843 1.00 56.34 144 GLN A O 1
ATOM 1091 N N . GLN A 1 145 ? -6.779 7.209 37.861 1.00 57.56 145 GLN A N 1
ATOM 1092 C CA . GLN A 1 145 ? -7.851 8.030 38.440 1.00 57.56 145 GLN A CA 1
ATOM 1093 C C . GLN A 1 145 ? -8.968 7.181 39.060 1.00 57.56 145 GLN A C 1
ATOM 1095 O O . GLN A 1 145 ? -9.436 7.508 40.154 1.00 57.56 145 GLN A O 1
ATOM 1100 N N . GLN A 1 146 ? -9.364 6.072 38.427 1.00 56.75 146 GLN A N 1
ATOM 1101 C CA . GLN A 1 146 ? -10.388 5.182 38.980 1.00 56.75 146 GLN A CA 1
ATOM 1102 C C . GLN A 1 146 ? -9.907 4.489 40.267 1.00 56.75 146 GLN A C 1
ATOM 1104 O O . GLN A 1 146 ? -10.666 4.363 41.232 1.00 56.75 146 GLN A O 1
ATOM 1109 N N . GLN A 1 147 ? -8.616 4.149 40.346 1.00 57.03 147 GLN A N 1
ATOM 1110 C CA . GLN A 1 147 ? -8.007 3.608 41.563 1.00 57.03 147 GLN A CA 1
ATOM 1111 C C . GLN A 1 147 ? -7.910 4.659 42.685 1.00 57.03 147 GLN A C 1
ATOM 1113 O O . GLN A 1 147 ? -8.142 4.329 43.851 1.00 57.03 147 GLN A O 1
ATOM 1118 N N . ARG A 1 148 ? -7.671 5.942 42.359 1.00 58.31 148 ARG A N 1
ATOM 1119 C CA . ARG A 1 148 ? -7.743 7.035 43.350 1.00 58.31 148 ARG A CA 1
ATOM 1120 C C . ARG A 1 148 ? -9.159 7.280 43.876 1.00 58.31 148 ARG A C 1
ATOM 1122 O O . ARG A 1 148 ? -9.303 7.566 45.063 1.00 58.31 148 ARG A O 1
ATOM 1129 N N . GLN A 1 149 ? -10.197 7.130 43.055 1.00 57.84 149 GLN A N 1
ATOM 1130 C CA . GLN A 1 149 ? -11.583 7.268 43.526 1.00 57.84 149 GLN A CA 1
ATOM 1131 C C . GLN A 1 149 ? -12.014 6.103 44.434 1.00 57.84 149 GLN A C 1
ATOM 1133 O O . GLN A 1 149 ? -12.686 6.322 45.444 1.00 57.84 149 GLN A O 1
ATOM 1138 N N . LEU A 1 150 ? -11.572 4.874 44.147 1.00 54.97 150 LEU A N 1
ATOM 1139 C CA . LEU A 1 150 ? -11.835 3.715 45.010 1.00 54.97 150 LEU A CA 1
ATOM 1140 C C . LEU A 1 150 ? -11.035 3.756 46.324 1.00 54.97 150 LEU A C 1
ATOM 1142 O O . LEU A 1 150 ? -11.545 3.328 47.359 1.00 54.97 150 LEU A O 1
ATOM 1146 N N . GLY A 1 151 ? -9.828 4.333 46.317 1.00 55.62 151 GLY A N 1
ATOM 1147 C CA . GLY A 1 151 ? -9.042 4.580 47.530 1.00 55.62 151 GLY A CA 1
ATOM 1148 C C . GLY A 1 151 ? -9.676 5.606 48.479 1.00 55.62 151 GLY A C 1
ATOM 1149 O O . GLY A 1 151 ? -9.608 5.435 49.693 1.00 55.62 151 GLY A O 1
ATOM 1150 N N . GLN A 1 152 ? -10.365 6.626 47.952 1.00 54.09 152 GLN A N 1
ATOM 1151 C CA . GLN A 1 152 ? -11.037 7.638 48.782 1.00 54.09 152 GLN A CA 1
ATOM 1152 C C . GLN A 1 152 ? -12.352 7.147 49.404 1.00 54.09 152 GLN A C 1
ATOM 1154 O O . GLN A 1 152 ? -12.674 7.536 50.524 1.00 54.09 152 GLN A O 1
ATOM 1159 N N . ARG A 1 153 ? -13.089 6.228 48.758 1.00 47.84 153 ARG A N 1
ATOM 1160 C CA . ARG A 1 153 ? -14.287 5.622 49.382 1.00 47.84 153 ARG A CA 1
ATOM 1161 C C . ARG A 1 153 ? -13.955 4.607 50.477 1.00 47.84 153 ARG A C 1
ATOM 1163 O O . ARG A 1 153 ? -14.818 4.305 51.295 1.00 47.84 153 ARG A O 1
ATOM 1170 N N . ARG A 1 154 ? -12.717 4.108 50.529 1.00 46.03 154 ARG A N 1
ATOM 1171 C CA . ARG A 1 154 ? -12.258 3.151 51.549 1.00 46.03 154 ARG A CA 1
ATOM 1172 C C . ARG A 1 154 ? -11.549 3.804 52.746 1.00 46.03 154 ARG A C 1
ATOM 1174 O O . ARG A 1 154 ? -11.144 3.090 53.655 1.00 46.03 154 ARG A O 1
ATOM 1181 N N . GLY A 1 155 ? -11.431 5.136 52.757 1.00 40.41 155 GLY A N 1
ATOM 1182 C CA . GLY A 1 155 ? -10.876 5.924 53.867 1.00 40.41 155 GLY A CA 1
ATOM 1183 C C . GLY A 1 155 ? -11.913 6.614 54.766 1.00 40.41 155 GLY A C 1
ATOM 1184 O O . GLY A 1 155 ? -11.527 7.268 55.725 1.00 40.41 155 GLY A O 1
ATOM 1185 N N . LEU A 1 156 ? -13.216 6.480 54.486 1.00 42.97 156 LEU A N 1
ATOM 1186 C CA . LEU A 1 156 ? -14.293 7.204 55.188 1.00 42.97 156 LEU A CA 1
ATOM 1187 C C . LEU A 1 156 ? -15.178 6.320 56.092 1.00 42.97 156 LEU A C 1
ATOM 1189 O O . LEU A 1 156 ? -16.287 6.711 56.438 1.00 42.97 156 LEU A O 1
ATOM 1193 N N . LEU A 1 157 ? -14.706 5.133 56.488 1.00 43.34 157 LEU A N 1
ATOM 1194 C CA . LEU A 1 157 ? -15.464 4.197 57.340 1.00 43.34 157 LEU A CA 1
ATOM 1195 C C . LEU A 1 157 ? -14.657 3.650 58.528 1.00 43.34 157 LEU A C 1
ATOM 1197 O O . LEU A 1 157 ? -14.867 2.520 58.958 1.00 43.34 157 LEU A O 1
ATOM 1201 N N . ALA A 1 158 ? -13.731 4.435 59.080 1.00 42.00 158 ALA A N 1
ATOM 1202 C CA . ALA A 1 158 ? -13.015 4.037 60.290 1.00 42.00 158 ALA A CA 1
ATOM 1203 C C . ALA A 1 158 ? -12.767 5.222 61.228 1.00 42.00 158 ALA A C 1
ATOM 1205 O O . ALA A 1 158 ? -11.629 5.637 61.402 1.00 42.00 158 ALA A O 1
ATOM 1206 N N . ALA A 1 159 ? -13.828 5.763 61.832 1.00 44.66 159 ALA A N 1
ATOM 1207 C CA . ALA A 1 159 ? -13.729 6.442 63.128 1.00 44.66 159 ALA A CA 1
ATOM 1208 C C . ALA A 1 159 ? -15.116 6.704 63.730 1.00 44.66 159 ALA A C 1
ATOM 1210 O O . ALA A 1 159 ? -15.620 7.819 63.649 1.00 44.66 159 ALA A O 1
ATOM 1211 N N . THR A 1 160 ? -15.739 5.671 64.300 1.00 48.31 160 THR A N 1
ATOM 1212 C CA . THR A 1 160 ? -16.516 5.664 65.568 1.00 48.31 160 THR A CA 1
ATOM 1213 C C . THR A 1 160 ? -17.254 4.322 65.660 1.00 48.31 160 THR A C 1
ATOM 1215 O O . THR A 1 160 ? -17.732 3.858 64.623 1.00 48.31 160 THR A O 1
ATOM 1218 N N . PRO A 1 161 ? -17.338 3.660 66.840 1.00 49.72 161 PRO A N 1
ATOM 1219 C CA . PRO A 1 161 ? -18.123 4.235 67.939 1.00 49.72 161 PRO A CA 1
ATOM 1220 C C . PRO A 1 161 ? -17.775 3.871 69.410 1.00 49.72 161 PRO A C 1
ATOM 1222 O O . PRO A 1 161 ? -17.195 2.838 69.715 1.00 49.72 161 PRO A O 1
ATOM 1225 N N . LEU A 1 162 ? -18.313 4.740 70.281 1.00 36.06 162 LEU A N 1
ATOM 1226 C CA . LEU A 1 162 ? -18.979 4.519 71.582 1.00 36.06 162 LEU A CA 1
ATOM 1227 C C . LEU A 1 162 ? -18.223 4.242 72.910 1.00 36.06 162 LEU A C 1
ATOM 1229 O O . LEU A 1 162 ? -17.500 3.265 73.051 1.00 36.06 162 LEU A O 1
ATOM 1233 N N . CYS A 1 163 ? -18.692 5.012 73.918 1.00 32.44 163 CYS A N 1
ATOM 1234 C CA . CYS A 1 163 ? -18.917 4.691 75.349 1.00 32.44 163 CYS A CA 1
ATOM 1235 C C . CYS A 1 163 ? -17.681 4.600 76.278 1.00 32.44 163 CYS A C 1
ATOM 1237 O O . CYS A 1 163 ? -16.675 4.024 75.905 1.00 32.44 163 CYS A O 1
ATOM 1239 N N . SER A 1 164 ? -17.631 5.136 77.509 1.00 38.06 164 SER A N 1
ATOM 1240 C CA . SER A 1 164 ? -18.650 5.443 78.534 1.00 38.06 164 SER A CA 1
ATOM 1241 C C . SER A 1 164 ? -18.091 6.385 79.627 1.00 38.06 164 SER A C 1
ATOM 1243 O O . SER A 1 164 ? -16.881 6.417 79.826 1.00 38.06 164 SER A O 1
ATOM 1245 N N . SER A 1 165 ? -18.999 6.967 80.438 1.00 38.66 165 SER A N 1
ATOM 1246 C CA . SER A 1 165 ? -18.856 7.292 81.887 1.00 38.66 165 SER A CA 1
ATOM 1247 C C . SER A 1 165 ? -17.909 8.446 82.290 1.00 38.66 165 SER A C 1
ATOM 1249 O O . SER A 1 165 ? -16.863 8.608 81.692 1.00 38.66 165 SER A O 1
ATOM 1251 N N . GLN A 1 166 ? -18.117 9.274 83.321 1.00 39.72 166 GLN A N 1
ATOM 1252 C CA . GLN A 1 166 ? -19.165 9.472 84.331 1.00 39.72 166 GLN A CA 1
ATOM 1253 C C . GLN A 1 166 ? -18.725 10.656 85.232 1.00 39.72 166 GLN A C 1
ATOM 1255 O O . GLN A 1 166 ? -17.536 10.797 85.502 1.00 39.72 166 GLN A O 1
ATOM 1260 N N . GLY A 1 167 ? -19.689 11.439 85.745 1.00 34.84 167 GLY A N 1
ATOM 1261 C CA . GLY A 1 167 ? -19.549 12.341 86.909 1.00 34.84 167 GLY A CA 1
ATOM 1262 C C . GLY A 1 167 ? -19.095 13.784 86.619 1.00 34.84 167 GLY A C 1
ATOM 1263 O O . GLY A 1 167 ? -18.346 14.025 85.688 1.00 34.84 167 GLY A O 1
ATOM 1264 N N . ASN A 1 168 ? -19.463 14.815 87.381 1.00 37.22 168 ASN A N 1
ATOM 1265 C CA . ASN A 1 168 ? -20.503 15.021 88.389 1.00 37.22 168 ASN A CA 1
ATOM 1266 C C . ASN A 1 168 ? -20.600 16.553 88.618 1.00 37.22 168 ASN A C 1
ATOM 1268 O O . ASN A 1 168 ? -19.573 17.218 88.676 1.00 37.22 168 ASN A O 1
ATOM 1272 N N . SER A 1 169 ? -21.829 17.064 88.726 1.00 44.59 169 SER A N 1
ATOM 1273 C CA . SER A 1 169 ? -22.331 18.223 89.496 1.00 44.59 169 SER A CA 1
ATOM 1274 C C . SER A 1 169 ? -21.417 19.396 89.912 1.00 44.59 169 SER A C 1
ATOM 1276 O O . SER A 1 169 ? -20.483 19.201 90.680 1.00 44.59 169 SER A O 1
ATOM 1278 N N . ALA A 1 170 ? -21.843 20.629 89.589 1.00 40.31 170 ALA A N 1
ATOM 1279 C CA . ALA A 1 170 ? -22.100 21.750 90.528 1.00 40.31 170 ALA A CA 1
ATOM 1280 C C . ALA A 1 170 ? -22.486 23.015 89.721 1.00 40.31 170 ALA A C 1
ATOM 1282 O O . ALA A 1 170 ? -21.743 23.444 88.849 1.00 40.31 170 ALA A O 1
ATOM 1283 N N . ALA A 1 171 ? -23.731 23.488 89.829 1.00 42.50 171 ALA A N 1
ATOM 1284 C CA . ALA A 1 171 ? -24.164 24.603 90.688 1.00 42.50 171 ALA A CA 1
ATOM 1285 C C . ALA A 1 171 ? -24.045 25.981 90.004 1.00 42.50 171 ALA A C 1
ATOM 1287 O O . ALA A 1 171 ? -22.974 26.388 89.575 1.00 42.50 171 ALA A O 1
ATOM 1288 N N . GLY A 1 172 ? -25.159 26.714 89.933 1.00 42.50 172 GLY A N 1
ATOM 1289 C CA . GLY A 1 172 ? -25.178 28.073 89.388 1.00 42.50 172 GLY A CA 1
ATOM 1290 C C . GLY A 1 172 ? -26.589 28.616 89.228 1.00 42.50 172 GLY A C 1
ATOM 1291 O O . GLY A 1 172 ? -27.139 28.617 88.134 1.00 42.50 172 GLY A O 1
ATOM 1292 N N . SER A 1 173 ? -27.175 29.003 90.355 1.00 47.62 173 SER A N 1
ATOM 1293 C CA . SER A 1 173 ? -28.529 29.517 90.516 1.00 47.62 173 SER A CA 1
ATOM 1294 C C . SER A 1 173 ? -28.848 30.784 89.718 1.00 47.62 173 SER A C 1
ATOM 1296 O O . SER A 1 173 ? -28.007 31.646 89.484 1.00 47.62 173 SER A O 1
ATOM 1298 N N . GLN A 1 174 ? -30.139 30.867 89.403 1.00 47.19 174 GLN A N 1
ATOM 1299 C CA . GLN A 1 174 ? -30.994 32.039 89.228 1.00 47.19 174 GLN A CA 1
ATOM 1300 C C . GLN A 1 174 ? -30.427 33.386 89.709 1.00 47.19 174 GLN A C 1
ATOM 1302 O O . GLN A 1 174 ? -30.070 33.533 90.875 1.00 47.19 174 GLN A O 1
ATOM 1307 N N . LEU A 1 175 ? -30.545 34.403 88.853 1.00 55.88 175 LEU A N 1
ATOM 1308 C CA . LEU A 1 175 ? -30.762 35.786 89.271 1.00 55.88 175 LEU A CA 1
ATOM 1309 C C . LEU A 1 175 ? -31.882 36.387 88.416 1.00 55.88 175 LEU A C 1
ATOM 1311 O O . LEU A 1 175 ? -31.724 36.683 87.236 1.00 55.88 175 LEU A O 1
ATOM 1315 N N . THR A 1 176 ? -33.035 36.509 89.061 1.00 50.97 176 THR A N 1
ATOM 1316 C CA . THR A 1 176 ? -34.134 37.409 88.717 1.00 50.97 176 THR A CA 1
ATOM 1317 C C . THR A 1 176 ? -33.968 38.617 89.634 1.00 50.97 176 THR A C 1
ATOM 1319 O O . THR A 1 176 ? -33.729 38.390 90.824 1.00 50.97 176 THR A O 1
ATOM 1322 N N . SER A 1 177 ? -34.097 39.843 89.122 1.00 52.75 177 SER A N 1
ATOM 1323 C CA . SER A 1 177 ? -34.714 41.024 89.768 1.00 52.75 177 SER A CA 1
ATOM 1324 C C . SER A 1 177 ? -34.236 42.302 89.079 1.00 52.75 177 SER A C 1
ATOM 1326 O O . SER A 1 177 ? -33.028 42.493 88.937 1.00 52.75 177 SER A O 1
ATOM 1328 N N . GLY A 1 178 ? -35.177 43.184 88.733 1.00 44.62 178 GLY A N 1
ATOM 1329 C CA . GLY A 1 178 ? -34.927 44.570 88.329 1.00 44.62 178 GLY A CA 1
ATOM 1330 C C . GLY A 1 178 ? -35.715 44.981 87.106 1.00 44.62 178 GLY A C 1
ATOM 1331 O O . GLY A 1 178 ? -35.080 45.055 86.036 1.00 44.62 178 GLY A O 1
#

Radius of gyration: 32.64 Å; chains: 1; bounding box: 56×61×107 Å